Protein AF-A0A637Z9Y8-F1 (afdb_monomer)

Secondary structure (DSSP, 8-state):
-EEEEEEEEEBPHHHHTTT--SEEEEEE----HHHHHHHHHHHHHHTT--GGGBPPPEEEEEEE---

Structure (mmCIF, N/CA/C/O backbone):
data_AF-A0A637Z9Y8-F1
#
_entry.id   AF-A0A637Z9Y8-F1
#
loop_
_atom_site.group_PDB
_atom_site.id
_atom_site.type_symbol
_atom_site.label_atom_id
_atom_s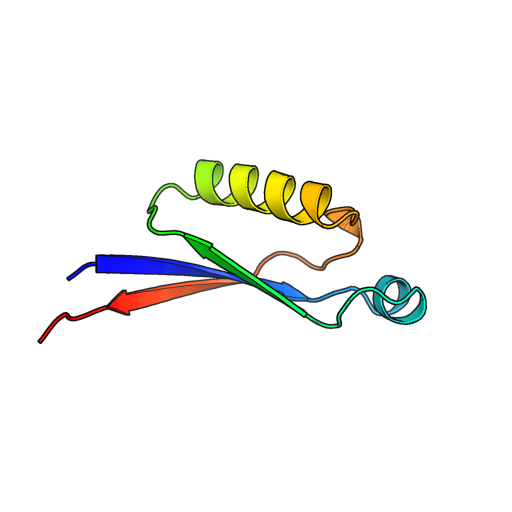ite.label_alt_id
_atom_site.label_comp_id
_atom_site.label_asym_id
_atom_site.label_entity_id
_atom_site.label_seq_id
_atom_site.pdbx_PDB_ins_code
_atom_site.Cartn_x
_atom_site.Cartn_y
_atom_site.Cartn_z
_atom_site.occupancy
_atom_site.B_iso_or_equiv
_atom_site.auth_seq_id
_atom_site.auth_comp_id
_atom_site.auth_asym_id
_atom_site.auth_atom_id
_atom_site.pdbx_PDB_model_num
ATOM 1 N N . MET A 1 1 ? 18.074 -7.213 -15.000 1.00 61.34 1 MET A N 1
ATOM 2 C CA . MET A 1 1 ? 17.813 -7.004 -13.561 1.00 61.34 1 MET A CA 1
ATOM 3 C C . MET A 1 1 ? 16.946 -5.774 -13.433 1.00 61.34 1 MET A C 1
ATOM 5 O O . MET A 1 1 ? 17.381 -4.712 -13.866 1.00 61.34 1 MET A O 1
ATOM 9 N N . LYS A 1 2 ? 15.723 -5.931 -12.932 1.00 64.38 2 LYS A N 1
ATOM 10 C CA . LYS A 1 2 ? 14.820 -4.813 -12.643 1.00 6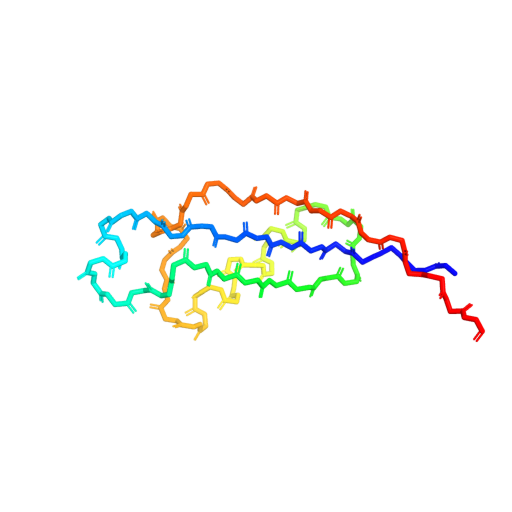4.38 2 LYS A CA 1
ATOM 11 C C . LYS A 1 2 ? 14.662 -4.696 -11.137 1.00 64.38 2 LYS A C 1
ATOM 13 O O . LYS A 1 2 ? 14.571 -5.717 -10.456 1.00 64.38 2 LYS A O 1
ATOM 18 N N . ASN A 1 3 ? 14.671 -3.471 -10.636 1.00 69.06 3 ASN A N 1
ATOM 19 C CA . AS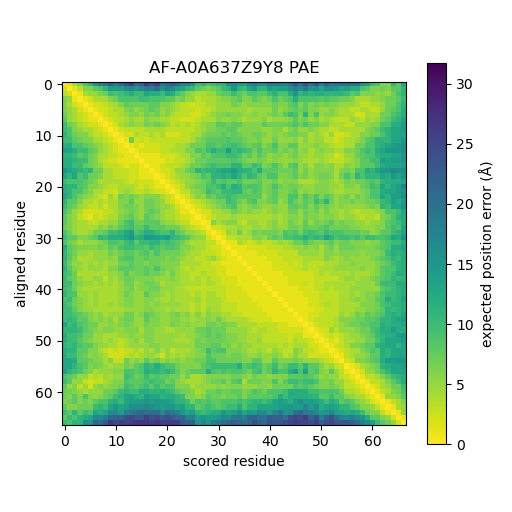N A 1 3 ? 14.436 -3.198 -9.232 1.00 69.06 3 ASN A CA 1
ATOM 20 C C . ASN A 1 3 ? 12.962 -2.830 -9.078 1.00 69.06 3 ASN A C 1
ATOM 22 O O . ASN A 1 3 ? 12.524 -1.812 -9.602 1.00 69.06 3 ASN A O 1
ATOM 26 N N . ILE A 1 4 ? 12.180 -3.695 -8.436 1.00 75.94 4 ILE A N 1
ATOM 27 C CA . ILE A 1 4 ? 10.763 -3.424 -8.202 1.00 75.94 4 ILE A CA 1
ATOM 28 C C . ILE A 1 4 ? 10.584 -3.091 -6.731 1.00 75.94 4 ILE A C 1
ATOM 30 O O . ILE A 1 4 ? 10.853 -3.907 -5.850 1.00 75.94 4 ILE A O 1
ATOM 34 N N . THR A 1 5 ? 10.058 -1.904 -6.472 1.00 76.56 5 THR A N 1
ATOM 35 C CA . THR A 1 5 ? 9.738 -1.445 -5.129 1.00 76.56 5 THR A CA 1
ATOM 36 C C . THR A 1 5 ? 8.344 -1.936 -4.743 1.00 76.56 5 THR A C 1
ATOM 38 O O . THR A 1 5 ? 7.335 -1.556 -5.346 1.00 76.56 5 THR A O 1
ATOM 41 N N . GLN A 1 6 ? 8.255 -2.759 -3.699 1.00 78.94 6 GLN A N 1
ATOM 42 C CA . GLN A 1 6 ? 6.989 -3.127 -3.070 1.00 78.94 6 GLN A CA 1
ATOM 43 C C . GLN A 1 6 ? 6.702 -2.187 -1.898 1.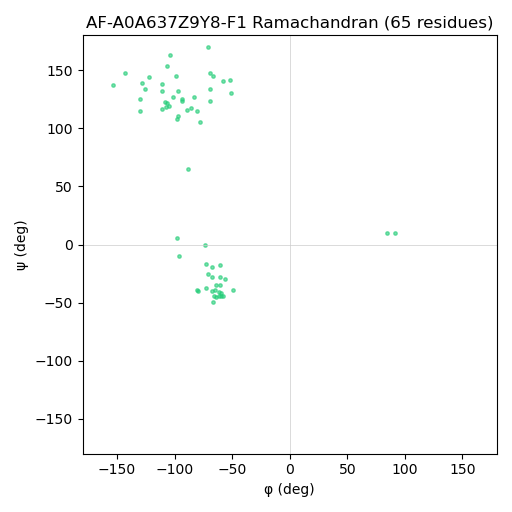00 78.94 6 GLN A C 1
ATOM 45 O O . GLN A 1 6 ? 7.482 -2.059 -0.954 1.00 78.94 6 GLN A O 1
ATOM 50 N N . LEU A 1 7 ? 5.529 -1.566 -1.927 1.00 77.81 7 LEU A N 1
ATOM 51 C CA . LEU A 1 7 ? 5.000 -0.744 -0.851 1.00 77.81 7 LEU A CA 1
ATOM 52 C C . LEU A 1 7 ? 3.903 -1.495 -0.105 1.00 77.81 7 LEU A C 1
ATOM 54 O O . LEU A 1 7 ? 2.863 -1.836 -0.673 1.00 77.81 7 LEU A O 1
ATOM 58 N N . VAL A 1 8 ? 4.125 -1.715 1.188 1.00 78.69 8 VAL A N 1
ATOM 59 C CA . VAL A 1 8 ? 3.177 -2.384 2.080 1.00 78.69 8 VAL A CA 1
ATOM 60 C C . VAL A 1 8 ? 2.573 -1.368 3.045 1.00 78.69 8 VAL A C 1
ATOM 62 O O . VAL A 1 8 ? 3.279 -0.716 3.819 1.00 78.69 8 VAL A O 1
ATOM 65 N N . PHE A 1 9 ? 1.246 -1.263 3.036 1.00 80.88 9 PHE A N 1
ATOM 66 C CA . PHE A 1 9 ? 0.462 -0.418 3.933 1.00 80.88 9 PHE A CA 1
ATOM 67 C C . PHE A 1 9 ? -0.249 -1.300 4.946 1.00 80.88 9 PHE A C 1
ATOM 69 O O . PHE A 1 9 ? -1.087 -2.112 4.571 1.00 80.88 9 PHE A O 1
ATOM 76 N N . LYS A 1 10 ? 0.036 -1.130 6.238 1.00 82.81 10 LYS A N 1
ATOM 77 C CA . LYS A 1 10 ? -0.720 -1.813 7.299 1.00 82.81 10 LYS A CA 1
ATOM 78 C C . LYS A 1 10 ? -1.836 -0.912 7.785 1.00 82.81 10 LYS A C 1
ATOM 80 O O . LYS A 1 10 ? -1.560 0.202 8.223 1.00 82.81 10 LYS A O 1
ATOM 85 N N . ALA A 1 11 ? -3.081 -1.365 7.738 1.00 82.75 11 ALA A N 1
ATOM 86 C CA . ALA A 1 11 ? -4.191 -0.577 8.252 1.00 82.75 11 ALA A CA 1
ATOM 87 C C . ALA A 1 11 ? -4.096 -0.429 9.780 1.00 82.75 11 ALA A C 1
ATOM 89 O O . ALA A 1 11 ? -3.652 -1.323 10.508 1.00 82.75 11 ALA A O 1
ATOM 90 N N . LYS A 1 12 ? -4.517 0.724 10.300 1.00 83.69 12 LYS A N 1
ATOM 91 C CA . LYS A 1 12 ? -4.657 0.933 11.744 1.00 83.69 12 LYS A CA 1
ATOM 92 C C . LYS A 1 12 ? -5.810 0.090 12.271 1.00 83.69 12 LYS A C 1
ATOM 94 O O . LYS A 1 12 ? -6.830 -0.041 11.603 1.00 83.69 12 LYS A O 1
ATOM 99 N N . LYS A 1 13 ? -5.719 -0.383 13.520 1.00 83.44 13 LYS A N 1
ATOM 100 C CA . LYS A 1 13 ? -6.802 -1.161 14.162 1.00 83.44 13 LYS A CA 1
ATOM 101 C C . LYS A 1 13 ? -8.179 -0.485 14.038 1.00 83.44 13 LYS A C 1
ATOM 103 O O . LYS A 1 13 ? -9.165 -1.156 13.764 1.00 83.44 13 LYS A O 1
ATOM 108 N N . GLY A 1 14 ? -8.235 0.844 14.171 1.00 81.19 14 GLY A N 1
ATOM 109 C CA . GLY A 1 14 ? -9.476 1.614 14.015 1.00 81.19 14 GLY A CA 1
ATOM 110 C C . GLY A 1 14 ? -10.010 1.704 12.578 1.00 81.19 14 GLY A C 1
ATOM 111 O O . GLY A 1 14 ? -11.208 1.889 12.402 1.00 81.19 14 GLY A O 1
ATOM 112 N N . ALA A 1 15 ? -9.155 1.569 11.563 1.00 81.75 15 ALA A N 1
ATOM 113 C CA . ALA A 1 15 ? -9.559 1.500 10.159 1.00 81.75 15 ALA A CA 1
ATOM 114 C C . ALA A 1 15 ? -10.033 0.087 9.787 1.00 81.75 15 ALA A C 1
ATOM 116 O O . ALA A 1 15 ? -11.060 -0.063 9.131 1.00 81.75 15 ALA A O 1
ATOM 117 N N . ILE A 1 16 ? -9.358 -0.947 10.301 1.00 83.31 16 ILE A N 1
ATOM 118 C CA . ILE A 1 16 ? -9.773 -2.350 10.138 1.00 83.31 16 ILE A CA 1
ATOM 119 C C . ILE A 1 16 ? -11.184 -2.561 10.700 1.00 83.31 16 ILE A C 1
ATOM 121 O O . ILE A 1 16 ? -12.039 -3.138 10.037 1.00 83.31 16 ILE A O 1
ATOM 125 N N . ALA A 1 17 ? -11.471 -2.003 11.880 1.00 82.19 17 ALA A N 1
ATOM 126 C CA . ALA A 1 17 ? -12.806 -2.042 12.482 1.00 82.19 17 ALA A CA 1
ATOM 127 C C . ALA A 1 17 ? -13.902 -1.359 11.632 1.00 82.19 17 ALA A C 1
ATOM 129 O O . ALA A 1 17 ? -15.084 -1.599 11.856 1.00 82.19 17 ALA A O 1
ATOM 130 N N . LYS A 1 18 ? -13.523 -0.514 10.662 1.00 80.94 18 LYS A N 1
ATOM 131 C CA . LYS A 1 18 ? -14.423 0.160 9.710 1.00 80.94 18 LYS A CA 1
ATOM 132 C C . LYS A 1 18 ? -14.500 -0.548 8.350 1.00 80.94 18 LYS A C 1
ATOM 134 O O . LYS A 1 18 ? -15.120 -0.014 7.437 1.00 80.94 18 LYS A O 1
ATOM 139 N N . GLY A 1 19 ? -13.873 -1.718 8.207 1.00 78.19 19 GLY A N 1
ATOM 140 C CA . GLY A 1 19 ? -13.896 -2.517 6.979 1.00 78.19 19 GLY A CA 1
ATOM 141 C C . GLY A 1 19 ? -12.754 -2.238 5.998 1.00 78.19 19 GLY A C 1
ATOM 142 O O . GLY A 1 19 ? -12.795 -2.741 4.880 1.00 78.19 19 GLY A O 1
ATOM 143 N N . VAL A 1 20 ? -11.731 -1.465 6.386 1.00 81.06 20 VAL A N 1
ATOM 144 C CA . VAL A 1 20 ? -10.509 -1.333 5.572 1.00 81.06 20 VAL A CA 1
ATOM 145 C C . VAL A 1 20 ? -9.738 -2.661 5.609 1.00 81.06 20 VAL A C 1
ATOM 147 O O . VAL A 1 20 ? -9.558 -3.207 6.704 1.00 81.06 20 VAL A O 1
ATOM 150 N N . PRO A 1 21 ? -9.252 -3.183 4.465 1.00 79.44 21 PRO A N 1
ATOM 151 C CA . PRO A 1 21 ? -8.403 -4.369 4.443 1.00 79.44 21 PRO A CA 1
ATOM 152 C C . PRO A 1 21 ? -7.207 -4.231 5.399 1.00 79.44 21 PRO A C 1
ATOM 154 O O . PRO A 1 21 ? -6.636 -3.143 5.508 1.00 79.44 21 PRO A O 1
ATOM 157 N N . PRO A 1 22 ? -6.809 -5.307 6.103 1.00 77.44 22 PRO A N 1
ATOM 158 C CA . PRO A 1 22 ? -5.745 -5.256 7.110 1.00 77.44 22 PRO A CA 1
ATOM 159 C C . PRO A 1 22 ? -4.397 -4.823 6.524 1.00 77.44 22 PRO A C 1
ATOM 161 O O . PRO A 1 22 ? -3.585 -4.201 7.217 1.00 77.44 22 PRO A O 1
ATOM 164 N N . GLU A 1 23 ? -4.190 -5.104 5.242 1.00 77.19 23 GLU A N 1
ATOM 165 C CA . GLU A 1 23 ? -3.027 -4.694 4.483 1.00 77.19 23 GLU A CA 1
ATOM 166 C C . GLU A 1 23 ? -3.401 -4.322 3.048 1.00 77.19 23 GLU A C 1
ATOM 168 O O . GLU A 1 23 ? -4.341 -4.863 2.465 1.00 77.19 23 GLU A O 1
ATOM 173 N N . GLY A 1 24 ? -2.661 -3.365 2.498 1.00 73.19 24 GLY A N 1
ATOM 174 C CA . GLY A 1 24 ? -2.654 -3.039 1.080 1.00 73.19 24 GLY A CA 1
ATOM 175 C C . GLY A 1 24 ? -1.237 -3.180 0.543 1.00 73.19 24 GLY A C 1
ATOM 176 O O . GLY A 1 24 ? -0.270 -2.862 1.239 1.00 73.19 24 GLY A O 1
ATOM 177 N N . THR A 1 25 ? -1.103 -3.649 -0.690 1.00 76.50 25 THR A N 1
ATOM 178 C CA . THR A 1 25 ? 0.188 -3.763 -1.372 1.00 76.50 25 THR A CA 1
ATOM 179 C C . THR A 1 25 ? 0.119 -3.033 -2.702 1.00 76.50 25 THR A C 1
ATOM 181 O O . THR A 1 25 ? -0.844 -3.205 -3.446 1.00 76.50 25 THR A O 1
ATOM 184 N N . ALA A 1 26 ? 1.135 -2.230 -3.002 1.00 77.38 26 ALA A N 1
ATOM 185 C CA . ALA A 1 26 ? 1.316 -1.607 -4.305 1.00 77.38 26 ALA A CA 1
ATOM 186 C C . ALA A 1 26 ? 2.737 -1.882 -4.807 1.00 77.38 26 ALA A C 1
ATOM 188 O O . ALA A 1 26 ? 3.686 -1.848 -4.025 1.00 77.38 26 ALA A O 1
ATOM 189 N N . TRP A 1 27 ? 2.863 -2.180 -6.096 1.00 80.75 27 TRP A N 1
ATOM 190 C CA . TRP A 1 27 ? 4.131 -2.495 -6.749 1.00 80.75 27 TRP A CA 1
ATOM 191 C C . TRP A 1 27 ? 4.489 -1.359 -7.696 1.00 80.75 27 TRP A C 1
ATOM 193 O O . TRP A 1 27 ? 3.639 -0.920 -8.473 1.00 80.75 27 TRP A O 1
ATOM 203 N N . PHE A 1 28 ? 5.729 -0.891 -7.621 1.00 79.06 28 PHE A N 1
ATOM 204 C CA . PHE A 1 28 ? 6.231 0.211 -8.427 1.00 79.06 28 PHE A CA 1
ATOM 205 C C . PHE A 1 28 ? 7.549 -0.192 -9.082 1.00 79.06 28 PHE A C 1
ATOM 207 O O . PHE A 1 28 ? 8.486 -0.592 -8.400 1.00 79.06 28 PHE A O 1
ATOM 214 N N . ASP A 1 29 ? 7.616 -0.071 -10.405 1.00 79.81 29 ASP A N 1
ATOM 215 C CA . ASP A 1 29 ? 8.859 -0.154 -11.183 1.00 79.81 29 ASP A CA 1
ATOM 216 C C . ASP A 1 29 ? 9.455 1.261 -11.261 1.00 79.81 29 ASP A C 1
ATOM 218 O O . ASP A 1 29 ? 9.384 1.934 -12.288 1.00 79.81 29 ASP A O 1
ATOM 222 N N . ASN A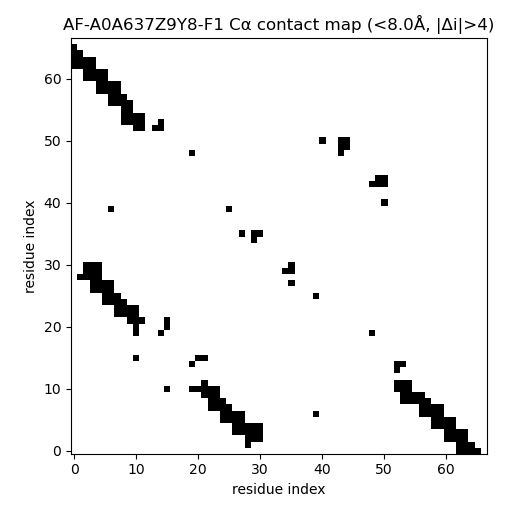 1 30 ? 9.848 1.789 -10.098 1.00 74.94 30 ASN A N 1
ATOM 223 C CA . ASN A 1 30 ? 10.398 3.131 -9.947 1.00 74.94 30 ASN A CA 1
ATOM 224 C C . ASN A 1 30 ? 11.317 3.181 -8.720 1.00 74.94 30 ASN A C 1
ATOM 226 O O . ASN A 1 30 ? 10.979 2.647 -7.656 1.00 74.94 30 ASN A O 1
ATOM 230 N N . ASP A 1 31 ? 12.456 3.842 -8.894 1.00 72.62 31 ASP A N 1
ATOM 231 C CA . ASP A 1 31 ? 13.500 4.006 -7.887 1.00 72.62 31 ASP A CA 1
ATOM 232 C C . ASP A 1 31 ? 13.384 5.350 -7.140 1.00 72.62 31 ASP A C 1
ATOM 234 O O . ASP A 1 31 ? 14.062 5.549 -6.130 1.00 72.62 31 ASP A O 1
ATOM 238 N N . ASP A 1 32 ? 12.530 6.279 -7.601 1.00 79.94 32 ASP A N 1
ATOM 239 C CA . ASP A 1 32 ? 12.312 7.565 -6.936 1.00 79.94 32 ASP A CA 1
ATOM 240 C C . ASP A 1 32 ? 11.347 7.417 -5.736 1.00 79.94 32 ASP A C 1
ATOM 242 O O . ASP A 1 32 ? 10.156 7.112 -5.899 1.00 79.94 32 ASP A O 1
ATOM 246 N N . PRO A 1 33 ? 11.827 7.651 -4.501 1.00 75.19 33 PRO A N 1
ATOM 247 C CA . PRO A 1 33 ? 11.029 7.465 -3.299 1.00 75.19 33 PRO A CA 1
ATOM 248 C C . PRO A 1 33 ? 9.873 8.463 -3.160 1.00 75.19 33 PRO A C 1
ATOM 250 O O . PRO A 1 33 ? 8.886 8.119 -2.502 1.00 75.19 33 PRO A O 1
ATOM 253 N N . ASP A 1 34 ? 9.980 9.668 -3.718 1.00 82.50 34 ASP A N 1
ATOM 254 C CA . ASP A 1 34 ? 8.943 10.698 -3.634 1.00 82.50 34 ASP A CA 1
ATOM 255 C C . ASP A 1 34 ? 7.833 10.425 -4.655 1.00 82.50 34 ASP A C 1
ATOM 257 O O . ASP A 1 34 ? 6.646 10.515 -4.318 1.00 82.50 34 ASP A O 1
ATOM 261 N N . GLU A 1 35 ? 8.185 9.984 -5.866 1.00 82.94 35 GLU A N 1
ATOM 262 C CA . GLU A 1 35 ? 7.196 9.566 -6.868 1.00 82.94 35 GLU A CA 1
ATOM 263 C C . GLU A 1 35 ? 6.406 8.340 -6.402 1.00 82.94 35 GLU A C 1
ATOM 265 O O . GLU A 1 35 ? 5.173 8.314 -6.467 1.00 82.94 35 GLU A O 1
ATOM 270 N N . VAL A 1 36 ? 7.099 7.345 -5.850 1.00 81.12 36 VAL A N 1
ATOM 271 C CA . VAL A 1 36 ? 6.486 6.144 -5.273 1.00 81.12 36 VAL A CA 1
ATOM 272 C C . VAL A 1 36 ? 5.545 6.503 -4.104 1.00 81.12 36 VAL A C 1
ATOM 274 O O . VAL A 1 36 ? 4.470 5.908 -3.934 1.00 81.12 36 VAL A O 1
ATOM 277 N N . ASP A 1 37 ? 5.871 7.535 -3.319 1.00 79.81 37 ASP A N 1
ATOM 278 C CA . ASP A 1 37 ? 5.009 8.024 -2.238 1.00 79.81 37 ASP A CA 1
ATOM 279 C C . ASP A 1 37 ? 3.766 8.786 -2.735 1.00 79.81 37 ASP A C 1
ATOM 281 O O . ASP A 1 37 ? 2.661 8.653 -2.186 1.00 79.81 37 ASP A O 1
ATOM 285 N N . AL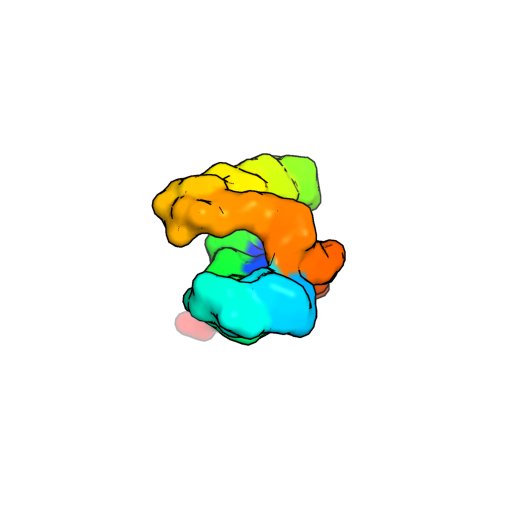A A 1 38 ? 3.920 9.561 -3.807 1.00 84.62 38 ALA A N 1
ATOM 286 C CA . ALA A 1 38 ? 2.818 10.254 -4.459 1.00 84.62 38 ALA A CA 1
ATOM 287 C C . ALA A 1 38 ? 1.844 9.256 -5.105 1.00 84.62 38 ALA A C 1
ATOM 289 O O . ALA A 1 38 ? 0.637 9.302 -4.839 1.00 84.62 38 ALA A O 1
ATOM 290 N N . LEU A 1 39 ? 2.361 8.301 -5.883 1.00 83.38 39 LEU A N 1
ATOM 291 C CA . LEU A 1 39 ? 1.567 7.282 -6.573 1.00 83.38 39 LEU A CA 1
ATOM 292 C C . LEU A 1 39 ? 0.797 6.394 -5.597 1.00 83.38 39 LEU A C 1
ATOM 294 O O . LEU A 1 39 ? -0.383 6.107 -5.805 1.00 83.38 39 LEU A O 1
ATOM 298 N N . SER A 1 40 ? 1.419 6.012 -4.484 1.00 79.62 40 SER A N 1
ATOM 299 C CA . SER A 1 40 ? 0.724 5.261 -3.441 1.00 79.62 40 SER A CA 1
ATOM 300 C C . SER A 1 40 ? -0.389 6.051 -2.764 1.00 79.62 40 SER A C 1
ATOM 302 O O . SER A 1 40 ? -1.461 5.503 -2.508 1.00 79.62 40 SER A O 1
ATOM 304 N N . THR A 1 41 ? -0.189 7.347 -2.516 1.00 83.38 41 THR A N 1
ATOM 305 C CA . THR A 1 41 ? -1.255 8.217 -1.997 1.00 83.38 41 THR A CA 1
ATOM 306 C C . THR A 1 41 ? -2.445 8.265 -2.952 1.00 83.38 41 THR A C 1
ATOM 308 O O . THR A 1 41 ? -3.595 8.191 -2.510 1.00 83.38 41 THR A O 1
ATOM 311 N N . LEU A 1 42 ? -2.178 8.356 -4.257 1.00 85.38 42 LEU A N 1
ATOM 312 C CA . LEU A 1 42 ? -3.209 8.348 -5.292 1.00 85.38 42 LEU A CA 1
ATOM 313 C C . LEU A 1 42 ? -3.940 7.003 -5.357 1.00 85.38 42 LEU A C 1
ATOM 315 O O . LEU A 1 42 ? -5.169 6.998 -5.380 1.00 85.38 42 LEU A O 1
ATOM 319 N N . ALA A 1 43 ? -3.219 5.880 -5.306 1.00 81.31 43 ALA A N 1
ATOM 320 C CA . ALA A 1 43 ? -3.807 4.540 -5.304 1.00 81.31 43 ALA A CA 1
ATOM 321 C C . ALA A 1 43 ? -4.713 4.306 -4.082 1.00 81.31 43 ALA A C 1
ATOM 323 O O . ALA A 1 43 ? -5.844 3.840 -4.221 1.00 81.31 43 ALA A O 1
ATOM 324 N N . ILE A 1 44 ? -4.262 4.711 -2.890 1.00 80.56 44 ILE A N 1
ATOM 325 C CA . ILE A 1 44 ? -5.047 4.639 -1.648 1.00 80.56 44 ILE A CA 1
ATOM 326 C C . ILE A 1 44 ? -6.338 5.457 -1.770 1.00 80.56 44 ILE A C 1
ATOM 328 O O . ILE A 1 44 ? -7.415 4.986 -1.400 1.00 80.56 44 ILE A O 1
ATOM 332 N N . LYS A 1 45 ? -6.238 6.673 -2.320 1.00 84.06 45 LYS A N 1
ATOM 333 C CA . LYS A 1 45 ? -7.390 7.555 -2.526 1.00 84.06 45 LYS A CA 1
ATOM 334 C C . LYS A 1 45 ? -8.359 6.997 -3.572 1.00 84.06 45 LYS A C 1
ATOM 336 O O . LYS A 1 45 ? -9.566 7.083 -3.367 1.00 84.06 45 LYS A O 1
ATOM 341 N N . ALA A 1 46 ? -7.852 6.416 -4.660 1.00 80.81 46 ALA A N 1
ATOM 342 C CA . ALA A 1 46 ? -8.660 5.775 -5.698 1.00 80.81 46 ALA A CA 1
ATOM 343 C C . ALA A 1 46 ? -9.426 4.555 -5.162 1.00 80.81 46 ALA A C 1
ATOM 345 O O . ALA A 1 46 ? -10.575 4.341 -5.534 1.00 80.81 46 ALA A O 1
ATOM 346 N N . ALA A 1 47 ? -8.831 3.815 -4.223 1.00 76.69 47 ALA A N 1
ATOM 347 C CA . ALA A 1 47 ? -9.492 2.735 -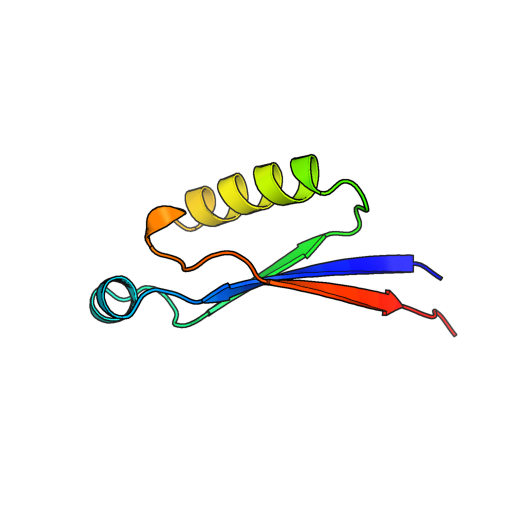3.493 1.00 76.69 47 ALA A CA 1
ATOM 348 C C . ALA A 1 47 ? -10.511 3.227 -2.438 1.00 76.69 47 ALA A C 1
ATOM 350 O O . ALA A 1 47 ? -11.145 2.412 -1.772 1.00 76.69 47 ALA A O 1
ATOM 351 N N . GLY A 1 48 ? -10.685 4.545 -2.275 1.00 80.81 48 GLY A N 1
ATOM 352 C CA . GLY A 1 48 ? -11.655 5.145 -1.354 1.00 80.81 48 GLY A CA 1
ATOM 353 C C . GLY A 1 48 ? -11.169 5.294 0.091 1.00 80.81 48 GLY A C 1
ATOM 354 O O . GLY A 1 48 ? -11.961 5.648 0.964 1.00 80.81 48 GLY A O 1
ATOM 355 N N . PHE A 1 49 ? -9.883 5.063 0.363 1.00 82.62 49 PHE A N 1
ATOM 356 C CA . PHE A 1 49 ? -9.308 5.151 1.706 1.00 82.62 49 PHE A CA 1
ATOM 357 C C . PHE A 1 49 ? -8.489 6.434 1.900 1.00 82.62 49 PHE A C 1
ATOM 359 O O . PHE A 1 49 ? -8.088 7.101 0.942 1.00 82.62 49 PHE A O 1
ATOM 366 N N . LYS A 1 50 ? -8.205 6.803 3.155 1.00 82.25 50 LYS A N 1
ATOM 367 C CA . LYS A 1 50 ? -7.272 7.893 3.472 1.00 82.25 50 LYS A CA 1
ATOM 368 C C . LYS A 1 50 ? -5.914 7.317 3.835 1.00 82.25 50 LYS A C 1
ATOM 370 O O . LYS A 1 50 ? -5.810 6.334 4.556 1.00 82.25 50 LYS A O 1
ATOM 375 N N . ARG A 1 51 ? -4.841 8.013 3.461 1.00 77.31 51 ARG A N 1
ATOM 376 C CA . ARG A 1 51 ? -3.474 7.644 3.867 1.00 77.31 51 ARG A CA 1
ATOM 377 C C . ARG A 1 51 ? -3.304 7.562 5.392 1.00 77.31 51 ARG A C 1
ATOM 379 O O . ARG A 1 51 ? -2.540 6.744 5.885 1.00 77.31 51 ARG A O 1
ATOM 386 N N . SER A 1 52 ? -4.071 8.353 6.148 1.00 80.69 52 SER A N 1
ATOM 387 C CA . SER A 1 52 ? -4.104 8.313 7.616 1.00 80.69 52 SER A CA 1
ATOM 388 C C . SER A 1 52 ? -4.703 7.035 8.207 1.00 80.69 52 SER A C 1
ATOM 390 O O . SER A 1 52 ? -4.480 6.776 9.394 1.00 80.69 52 SER A O 1
ATOM 392 N N . ASP A 1 53 ? -5.473 6.274 7.424 1.00 79.31 53 ASP A N 1
ATOM 393 C CA . ASP A 1 53 ? -6.068 4.999 7.839 1.00 79.31 53 ASP A CA 1
ATOM 394 C C . ASP A 1 53 ? -5.013 3.889 7.937 1.00 79.31 53 ASP A C 1
ATOM 396 O O . ASP A 1 53 ? -5.223 2.891 8.627 1.00 79.31 53 ASP A O 1
ATOM 400 N N . PHE A 1 54 ? -3.842 4.104 7.335 1.00 80.81 54 PHE A N 1
ATOM 401 C CA . PHE A 1 54 ? -2.714 3.186 7.346 1.00 80.81 54 PHE A CA 1
ATOM 402 C C . PHE A 1 54 ? -1.585 3.695 8.261 1.00 80.81 54 PHE A C 1
ATOM 404 O O . PHE A 1 54 ? -1.458 4.886 8.565 1.00 80.81 54 PHE A O 1
ATOM 411 N N . PHE A 1 55 ? -0.785 2.767 8.778 1.00 74.12 55 PHE A N 1
ATOM 412 C CA . PHE A 1 55 ? 0.512 3.036 9.390 1.00 74.12 55 PHE A CA 1
ATOM 413 C C . PHE A 1 55 ? 1.530 3.444 8.321 1.00 74.12 55 PHE A C 1
ATOM 415 O O . PHE A 1 55 ? 1.256 3.349 7.124 1.00 74.12 55 PHE A O 1
ATOM 422 N N . LYS A 1 56 ? 2.707 3.914 8.761 1.00 72.19 56 LYS A N 1
ATOM 423 C CA . LYS A 1 56 ? 3.783 4.300 7.845 1.00 72.19 56 LYS A CA 1
ATOM 424 C C . LYS A 1 56 ? 4.051 3.167 6.839 1.00 72.19 56 LYS A C 1
ATOM 426 O O . LYS A 1 56 ? 4.186 2.022 7.281 1.00 72.19 56 LYS A O 1
ATOM 431 N N . PRO A 1 57 ? 4.108 3.476 5.534 1.00 71.12 57 PRO A N 1
ATOM 432 C CA . PRO A 1 57 ? 4.418 2.484 4.522 1.00 71.12 57 PRO A CA 1
ATOM 433 C C . PRO A 1 57 ? 5.773 1.826 4.780 1.00 71.12 57 PRO A C 1
ATOM 435 O O . PRO A 1 57 ? 6.729 2.500 5.166 1.00 71.12 57 PRO A O 1
ATOM 438 N N . VAL A 1 58 ? 5.850 0.519 4.541 1.00 74.12 58 VAL A N 1
ATOM 439 C CA . VAL A 1 58 ? 7.111 -0.231 4.518 1.00 74.12 58 VAL A CA 1
ATOM 440 C C . VAL A 1 58 ? 7.497 -0.446 3.060 1.00 74.12 58 VAL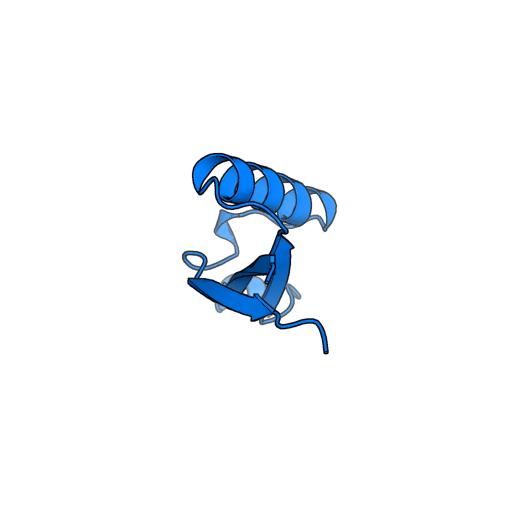 A C 1
ATOM 442 O O . VAL A 1 58 ? 6.672 -0.921 2.279 1.00 74.12 58 VAL A O 1
ATOM 445 N N . ARG A 1 59 ? 8.727 -0.072 2.702 1.00 72.19 59 ARG A N 1
ATOM 446 C CA . ARG A 1 59 ? 9.306 -0.296 1.373 1.00 72.19 59 ARG A CA 1
ATOM 447 C C . ARG A 1 59 ? 10.155 -1.558 1.414 1.00 72.19 59 ARG A C 1
ATOM 449 O O . ARG A 1 59 ? 10.935 -1.735 2.350 1.00 72.19 59 ARG A O 1
ATOM 456 N N . VAL A 1 60 ? 9.954 -2.428 0.437 1.00 74.62 60 VAL A N 1
ATOM 457 C CA . VAL A 1 60 ? 10.718 -3.659 0.255 1.00 74.62 60 VAL A CA 1
ATOM 458 C C . VAL A 1 60 ? 11.176 -3.688 -1.193 1.00 74.62 60 VAL A C 1
ATOM 460 O O . VAL A 1 60 ? 10.341 -3.749 -2.094 1.00 74.62 60 VAL A O 1
ATOM 463 N N . ASP A 1 61 ? 12.485 -3.622 -1.404 1.00 72.38 61 ASP A N 1
ATOM 464 C CA . ASP A 1 61 ? 13.077 -3.689 -2.737 1.00 72.38 61 ASP A CA 1
ATOM 465 C C . ASP A 1 61 ? 13.213 -5.152 -3.158 1.00 72.38 61 ASP A C 1
ATOM 467 O O . ASP A 1 61 ? 13.773 -5.978 -2.428 1.00 72.38 61 ASP A O 1
A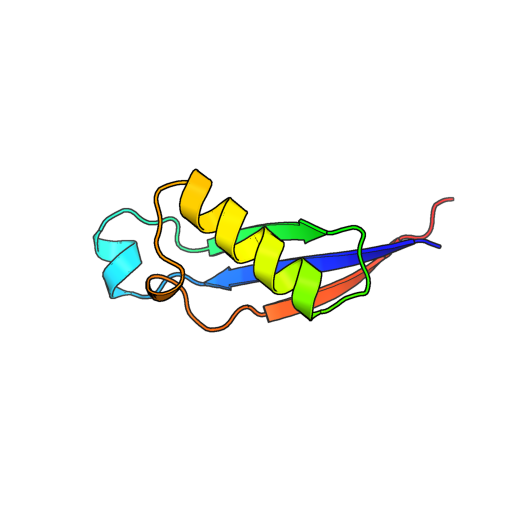TOM 471 N N . HIS A 1 62 ? 12.682 -5.481 -4.333 1.00 74.06 62 HIS A N 1
ATOM 472 C CA . HIS A 1 62 ? 12.793 -6.803 -4.934 1.00 74.06 62 HIS A CA 1
ATOM 473 C C . HIS A 1 62 ? 13.679 -6.722 -6.167 1.00 74.06 62 HIS A C 1
ATOM 475 O O . HIS A 1 62 ? 13.332 -6.082 -7.161 1.00 74.06 62 HIS A O 1
ATOM 481 N N . LEU A 1 63 ? 14.812 -7.422 -6.118 1.00 67.38 63 LEU A N 1
ATOM 482 C CA . LEU A 1 63 ? 15.647 -7.627 -7.292 1.00 67.38 63 LEU A CA 1
ATOM 483 C C . LEU A 1 63 ? 15.016 -8.723 -8.154 1.00 67.38 63 LEU A C 1
ATOM 485 O O . LEU A 1 63 ? 15.099 -9.906 -7.822 1.00 67.38 63 LEU A O 1
ATOM 489 N N . VAL A 1 64 ? 14.399 -8.334 -9.266 1.00 66.38 64 VAL A N 1
ATOM 490 C CA . VAL A 1 64 ? 13.874 -9.282 -10.249 1.00 66.38 64 VAL A CA 1
ATOM 491 C C . VAL A 1 64 ? 14.972 -9.601 -11.260 1.00 66.38 64 VAL A C 1
ATOM 493 O O . VAL A 1 64 ? 15.461 -8.730 -11.995 1.00 66.38 64 VAL A O 1
ATOM 496 N N . VAL A 1 65 ? 15.384 -10.866 -11.271 1.00 59.59 65 VAL A N 1
ATOM 497 C CA . VAL A 1 65 ? 16.268 -11.446 -12.284 1.00 59.59 65 VAL A CA 1
ATOM 498 C C . VAL A 1 65 ? 15.366 -12.167 -13.285 1.00 59.59 65 VAL A C 1
ATOM 500 O O . VAL A 1 65 ? 14.758 -13.172 -12.931 1.00 59.59 65 VAL A O 1
ATOM 503 N N . ASP A 1 66 ? 15.223 -11.609 -14.489 1.00 58.47 66 ASP A N 1
ATOM 504 C CA . ASP A 1 66 ? 14.683 -12.346 -15.638 1.00 58.47 66 ASP A CA 1
ATOM 505 C C . ASP A 1 66 ? 15.734 -13.400 -16.034 1.00 58.47 66 ASP A C 1
ATOM 507 O O . ASP A 1 66 ? 16.893 -13.030 -16.249 1.00 58.47 66 ASP A O 1
ATOM 511 N N . ASP A 1 67 ? 15.343 -14.677 -16.058 1.00 58.78 67 ASP A N 1
ATOM 512 C CA . ASP A 1 67 ? 16.130 -15.814 -16.573 1.00 58.78 67 ASP A CA 1
ATOM 513 C C . ASP A 1 67 ? 15.866 -15.990 -18.080 1.00 58.78 67 ASP A C 1
ATOM 515 O O . ASP A 1 67 ? 14.683 -15.864 -18.485 1.00 58.78 67 ASP A O 1
#

Mean predicted aligned error: 6.79 Å

Sequence (67 aa):
MKNITQLVFKAKKGAIAKGVPPEGTAWFDNDDPDEVDALSTLAIKAAGFKRSDFFKPVRVDHLVVDD

Foldseek 3Di:
DFKKKKKKWAFDPVLVVVVDPRIDIDIDSDPDPVVVVVVVQVVCVVVVHHPVRTDDIDIDIDDDDDD

Nearest PDB structures (foldseek):
  2zw2-assembly1_B  TM=4.404E-01  e=4.797E-01  Sulfurisphaera tokodaii
  8hkz-assembly1_ALX0  TM=4.991E-01  e=4.572E+00  Sulfolobus acidocaldarius DSM 639
  5fll-assembly1_B  TM=4.370E-01  e=6.657E+00  Bacillus subtilis

Solvent-accessible surface area (backbone atoms only — not comparable to full-atom values): 3930 Å² total; per-residue (Å²): 117,49,65,34,32,36,38,40,32,40,37,33,73,76,32,36,77,71,70,44,63,65,59,47,78,48,79,38,88,53,89,53,70,65,59,55,52,50,52,49,50,50,52,39,45,73,74,73,44,58,72,83,40,32,47,83,70,45,80,46,81,40,81,43,72,84,128

Radius of gyration: 12.99 Å; Cα contacts (8 Å, |Δi|>4): 104; chains: 1; bounding box: 32×26×31 Å

Organism: Salmonella rubislaw (NCBI:txid598)

pLDDT: mean 77.22, std 6.34, range [58.47, 85.38]